Protein AF-A0A961SUR0-F1 (afdb_monomer_lite)

Radius of gyration: 19.62 Å; chains: 1; bounding box: 38×16×64 Å

pLDDT: mean 96.14, std 4.69, range [65.31, 98.56]

Secondary structure (DSSP, 8-state):
-THHHHHHHHHHHHHHHHHHHHHHHHHHHHHHHHHHHTT-TTHHHHHHHHHHHHHIIIIITTHHHHHHHHHHH-STTTSSS-GGG-

Sequence (86 aa):
KPDNAGAGATDYMHLFGLVVLGFMWGKSVKAAYEKLDAGDDRADFLNAKIVTARFFMERLMPETALRKARIEAGADSVMALDAAAF

Structure (mmCIF, N/CA/C/O backbone):
data_AF-A0A961SUR0-F1
#
_entr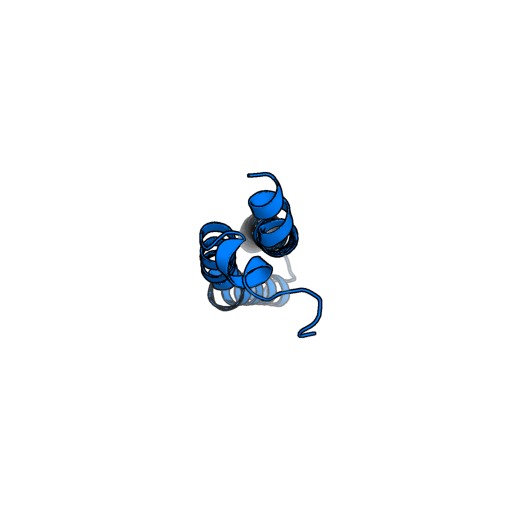y.id   AF-A0A961SUR0-F1
#
loop_
_atom_site.group_PDB
_atom_site.id
_atom_site.type_symbol
_atom_site.label_atom_id
_atom_site.label_alt_id
_atom_site.label_comp_id
_atom_site.label_asym_id
_atom_site.label_entity_id
_atom_site.label_seq_id
_atom_site.pdbx_PDB_ins_code
_atom_site.Cartn_x
_atom_site.Cartn_y
_atom_site.Cartn_z
_atom_site.occupancy
_atom_site.B_iso_or_equiv
_atom_site.auth_seq_id
_atom_site.auth_comp_id
_atom_site.auth_asym_id
_atom_site.auth_atom_id
_atom_site.pdbx_PDB_model_num
ATOM 1 N N . LYS A 1 1 ? 20.307 5.429 -18.636 1.00 65.31 1 LYS A N 1
ATOM 2 C CA . LYS A 1 1 ? 19.094 5.202 -19.457 1.00 65.31 1 LYS A CA 1
ATOM 3 C C . LYS A 1 1 ? 17.939 6.014 -18.858 1.00 65.31 1 LYS A C 1
ATOM 5 O O . LYS A 1 1 ? 17.321 5.517 -17.922 1.00 65.31 1 LYS A O 1
ATOM 10 N N . PRO A 1 2 ? 17.718 7.269 -19.290 1.00 82.00 2 PRO A N 1
ATOM 11 C CA . PRO A 1 2 ? 16.658 8.129 -18.745 1.00 82.00 2 PRO A CA 1
ATOM 12 C C . PRO A 1 2 ? 15.245 7.579 -19.006 1.00 82.00 2 PRO A C 1
ATOM 14 O O . PRO A 1 2 ? 14.375 7.729 -18.153 1.00 82.00 2 PRO A O 1
ATOM 17 N N . ASP A 1 3 ? 15.044 6.845 -20.102 1.00 89.75 3 ASP A N 1
ATOM 18 C CA . ASP A 1 3 ? 13.730 6.305 -20.486 1.00 89.75 3 ASP A CA 1
ATOM 19 C C . ASP A 1 3 ? 13.165 5.307 -19.467 1.00 89.75 3 ASP A C 1
ATOM 21 O O . ASP A 1 3 ? 11.956 5.247 -19.271 1.00 89.75 3 ASP A O 1
ATOM 25 N N . ASN A 1 4 ? 14.026 4.591 -18.729 1.00 90.94 4 ASN A N 1
ATOM 26 C CA . ASN A 1 4 ? 13.597 3.704 -17.638 1.00 90.94 4 ASN A CA 1
ATOM 27 C C . ASN A 1 4 ? 12.892 4.471 -16.512 1.00 90.94 4 ASN A C 1
ATOM 29 O O . ASN A 1 4 ? 11.932 3.969 -15.932 1.00 90.94 4 ASN A O 1
ATOM 33 N N . ALA A 1 5 ? 13.360 5.684 -16.202 1.00 88.56 5 ALA A N 1
ATOM 34 C CA . ALA A 1 5 ? 12.722 6.518 -15.191 1.00 88.56 5 ALA A CA 1
ATOM 35 C C . ALA A 1 5 ? 11.348 7.001 -15.673 1.00 88.56 5 ALA A C 1
ATOM 37 O O . ALA A 1 5 ? 10.395 6.989 -14.898 1.00 88.56 5 ALA A O 1
ATOM 38 N N . GLY A 1 6 ? 11.234 7.366 -16.956 1.00 91.25 6 GLY A N 1
ATOM 39 C CA . GLY A 1 6 ? 9.962 7.742 -17.575 1.00 91.25 6 GLY A CA 1
ATOM 40 C C . GLY A 1 6 ? 8.959 6.587 -17.613 1.00 91.25 6 GLY A C 1
ATOM 41 O O . GLY A 1 6 ? 7.823 6.751 -17.178 1.00 91.25 6 GLY A O 1
ATOM 42 N N . ALA A 1 7 ? 9.396 5.402 -18.046 1.00 94.19 7 ALA A N 1
ATOM 43 C CA . ALA A 1 7 ? 8.558 4.208 -18.153 1.00 94.19 7 ALA A CA 1
ATOM 44 C C . ALA A 1 7 ? 7.991 3.742 -16.798 1.00 94.19 7 ALA A C 1
ATOM 46 O O . ALA A 1 7 ? 6.858 3.273 -16.732 1.00 94.19 7 ALA A O 1
ATOM 47 N N . GLY A 1 8 ? 8.749 3.901 -15.706 1.00 95.81 8 GLY A N 1
ATOM 48 C CA . GLY A 1 8 ? 8.324 3.499 -14.360 1.00 95.81 8 GLY A CA 1
ATOM 49 C C . GLY A 1 8 ? 7.599 4.578 -13.543 1.00 95.81 8 GLY A C 1
ATOM 50 O O . GLY A 1 8 ? 7.088 4.275 -12.463 1.00 95.81 8 GLY A O 1
ATOM 51 N N . ALA A 1 9 ? 7.548 5.832 -14.008 1.00 96.25 9 ALA A N 1
ATOM 52 C CA . ALA A 1 9 ? 7.121 6.971 -13.187 1.00 96.25 9 ALA A CA 1
ATOM 53 C C . ALA A 1 9 ? 5.689 6.826 -12.640 1.00 96.25 9 ALA A C 1
ATOM 55 O O . ALA A 1 9 ? 5.438 7.058 -11.454 1.00 96.25 9 ALA A O 1
ATOM 56 N N . THR A 1 10 ? 4.744 6.406 -13.484 1.00 96.88 10 THR A N 1
ATOM 57 C CA . THR A 1 10 ? 3.336 6.257 -13.090 1.00 96.88 10 THR A CA 1
ATOM 58 C C . THR A 1 10 ? 3.131 5.103 -12.113 1.00 96.88 10 THR A C 1
ATOM 60 O O . THR A 1 10 ? 2.372 5.249 -11.152 1.00 96.88 10 THR A O 1
ATOM 63 N N . ASP A 1 11 ? 3.803 3.968 -12.314 1.00 97.94 11 ASP A N 1
ATOM 64 C CA . ASP A 1 11 ? 3.727 2.846 -11.375 1.00 97.94 11 ASP A CA 1
ATOM 65 C C . ASP A 1 11 ? 4.363 3.200 -10.030 1.00 97.94 11 ASP A C 1
ATOM 67 O O . ASP A 1 11 ? 3.801 2.861 -8.987 1.00 97.94 11 ASP A O 1
ATOM 71 N N . TYR A 1 12 ? 5.462 3.961 -10.034 1.00 97.88 12 TYR A N 1
ATOM 72 C CA . TYR A 1 12 ? 6.075 4.467 -8.808 1.00 97.88 12 TYR A CA 1
ATOM 73 C C . TYR A 1 12 ? 5.135 5.400 -8.039 1.00 97.88 12 TYR A C 1
ATOM 75 O O . TYR A 1 12 ? 4.947 5.218 -6.837 1.00 97.88 12 TYR A O 1
ATOM 83 N N . MET A 1 13 ? 4.494 6.357 -8.720 1.00 98.25 13 MET A N 1
ATOM 84 C CA . MET A 1 13 ? 3.541 7.284 -8.097 1.00 98.25 13 MET A CA 1
ATOM 85 C C . MET A 1 13 ? 2.433 6.533 -7.345 1.00 98.25 13 MET A C 1
ATOM 87 O O . MET A 1 13 ? 2.145 6.837 -6.187 1.00 98.25 13 MET A O 1
ATOM 91 N N . HIS A 1 14 ? 1.828 5.529 -7.980 1.00 98.44 14 HIS A N 1
ATOM 92 C CA . HIS A 1 14 ? 0.765 4.751 -7.352 1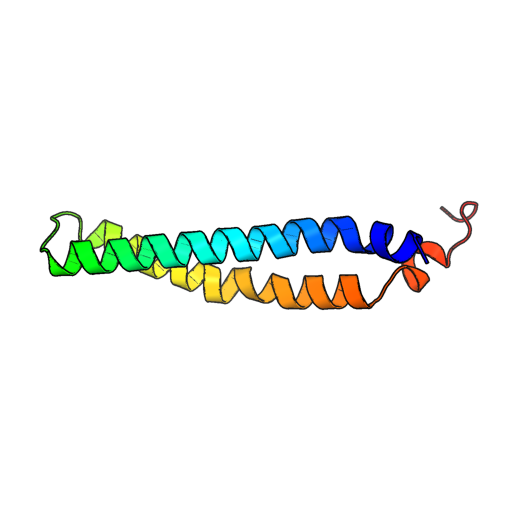.00 98.44 14 HIS A CA 1
ATOM 93 C C . HIS A 1 14 ? 1.283 3.829 -6.246 1.00 98.44 14 HIS A C 1
ATOM 95 O O . HIS A 1 14 ? 0.648 3.733 -5.198 1.00 98.44 14 HIS A O 1
ATOM 101 N N . LEU A 1 15 ? 2.432 3.172 -6.446 1.00 98.56 15 LEU A N 1
ATOM 102 C CA . LEU A 1 15 ? 3.065 2.346 -5.416 1.00 98.56 15 LEU A CA 1
ATOM 103 C C . LEU A 1 15 ? 3.312 3.179 -4.158 1.00 98.56 15 LEU A C 1
ATOM 105 O O . LEU A 1 15 ? 2.931 2.773 -3.062 1.00 98.56 15 LEU A O 1
ATOM 109 N N . PHE A 1 16 ? 3.890 4.368 -4.319 1.00 98.44 16 PHE A N 1
ATOM 110 C CA . PHE A 1 16 ? 4.136 5.279 -3.211 1.00 98.44 16 PHE A CA 1
ATOM 111 C C . PHE A 1 16 ? 2.828 5.721 -2.540 1.00 98.44 16 PHE A C 1
ATOM 113 O O . PHE A 1 16 ? 2.727 5.698 -1.314 1.00 98.44 16 PHE A O 1
ATOM 120 N N . GLY A 1 17 ? 1.794 6.037 -3.327 1.00 98.44 17 GLY A N 1
ATOM 121 C CA . GLY A 1 17 ? 0.459 6.348 -2.810 1.00 98.44 17 GLY A CA 1
ATOM 122 C C . GLY A 1 17 ? -0.133 5.227 -1.947 1.00 98.44 17 GLY A C 1
ATOM 123 O O . GLY A 1 17 ? -0.636 5.494 -0.855 1.00 98.44 17 GLY A O 1
ATOM 124 N N . LEU A 1 18 ? -0.016 3.968 -2.382 1.00 98.50 18 LEU A N 1
ATOM 125 C CA . LEU A 1 18 ? -0.466 2.800 -1.614 1.00 98.50 18 LEU A CA 1
ATOM 126 C C . LEU A 1 18 ? 0.282 2.669 -0.282 1.00 98.50 18 LEU A C 1
ATOM 128 O O . LEU A 1 18 ? -0.350 2.435 0.748 1.00 98.50 18 LEU A O 1
ATOM 132 N N . VAL A 1 19 ? 1.601 2.882 -0.279 1.00 98.38 19 VAL A N 1
ATOM 133 C CA . VAL A 1 19 ? 2.421 2.849 0.944 1.00 98.38 19 VAL A CA 1
ATOM 134 C C . VAL A 1 19 ? 2.001 3.951 1.921 1.00 98.38 19 VAL A C 1
ATOM 136 O O . VAL A 1 19 ? 1.804 3.679 3.107 1.00 98.38 19 VAL A O 1
ATOM 139 N N . VAL A 1 20 ? 1.801 5.181 1.437 1.00 98.50 20 VAL A N 1
ATOM 140 C CA . VAL A 1 20 ? 1.347 6.308 2.269 1.00 98.50 20 VAL A CA 1
ATOM 141 C C . VAL A 1 20 ? -0.033 6.028 2.870 1.00 98.50 20 VAL A C 1
ATOM 143 O O . VAL A 1 20 ? -0.235 6.231 4.071 1.00 98.50 20 VAL A O 1
ATOM 146 N N . LEU A 1 21 ? -0.974 5.513 2.074 1.00 98.12 21 LEU A N 1
ATOM 147 C CA . LEU A 1 21 ? -2.297 5.123 2.565 1.00 98.12 21 LEU A CA 1
ATOM 148 C C . LEU A 1 21 ? -2.214 3.982 3.584 1.00 98.12 21 LEU A C 1
ATOM 150 O O . LEU A 1 21 ? -2.881 4.045 4.615 1.00 98.12 21 LEU A O 1
ATOM 154 N N . GLY A 1 22 ? -1.364 2.980 3.352 1.00 98.38 22 GLY A N 1
ATOM 155 C CA . GLY A 1 22 ? -1.099 1.908 4.311 1.00 98.38 22 GLY A CA 1
ATOM 156 C C . GLY A 1 22 ? -0.600 2.441 5.653 1.00 98.38 22 GLY A C 1
ATOM 157 O O . GLY A 1 22 ? -1.117 2.068 6.707 1.00 98.38 22 GLY A O 1
ATOM 158 N N . PHE A 1 23 ? 0.345 3.379 5.626 1.00 98.44 23 PHE A N 1
ATOM 159 C CA . PHE A 1 23 ? 0.841 4.026 6.837 1.00 98.44 23 PHE A CA 1
ATOM 160 C C . PHE A 1 23 ? -0.266 4.795 7.581 1.00 98.44 23 PHE A C 1
ATOM 162 O O . PHE A 1 23 ? -0.393 4.675 8.803 1.00 98.44 23 PHE A O 1
ATOM 169 N N . MET A 1 24 ? -1.122 5.533 6.864 1.00 98.50 24 MET A N 1
ATOM 170 C CA . MET A 1 24 ? -2.268 6.231 7.466 1.00 98.50 24 MET A CA 1
ATOM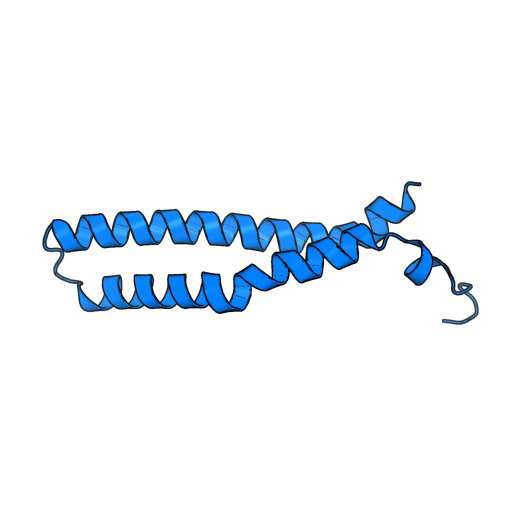 171 C C . MET A 1 24 ? -3.309 5.271 8.054 1.00 98.50 24 MET A C 1
ATOM 173 O O . MET A 1 24 ? -3.839 5.535 9.138 1.00 98.50 24 MET A O 1
ATOM 177 N N . TRP A 1 25 ? -3.576 4.139 7.399 1.00 98.38 25 TRP A N 1
ATOM 178 C CA . TRP A 1 25 ? -4.414 3.078 7.957 1.00 98.38 25 TRP A CA 1
ATOM 179 C C . TRP A 1 25 ? -3.826 2.510 9.246 1.00 98.38 25 TRP A C 1
ATOM 181 O O . TRP A 1 25 ? -4.552 2.399 10.230 1.00 98.38 25 TRP A O 1
ATOM 191 N N . GLY A 1 26 ? -2.517 2.238 9.287 1.00 98.06 26 GLY A N 1
ATOM 192 C CA . GLY A 1 26 ? -1.833 1.784 10.501 1.00 98.06 26 GLY A CA 1
ATOM 193 C C . GLY A 1 26 ? -1.995 2.764 11.668 1.00 98.06 26 GLY A C 1
ATOM 194 O O . GLY A 1 26 ? -2.380 2.365 12.767 1.00 98.06 26 GLY A O 1
ATOM 195 N N . LYS A 1 27 ? -1.802 4.067 11.418 1.00 98.50 27 LYS A N 1
ATOM 196 C CA . LYS A 1 27 ? -2.054 5.114 12.426 1.00 98.50 27 LYS A CA 1
ATOM 197 C C . LYS A 1 27 ? -3.513 5.144 12.888 1.00 98.50 27 LYS A C 1
ATOM 199 O O . LYS A 1 27 ? -3.771 5.288 14.079 1.00 98.50 27 LYS A O 1
ATOM 204 N N . SER A 1 28 ? -4.456 5.003 11.957 1.00 98.00 28 SER A N 1
ATOM 205 C CA . SER A 1 28 ? -5.892 5.033 12.258 1.00 98.00 28 SER A CA 1
ATOM 206 C C . SER A 1 28 ? -6.322 3.836 13.104 1.00 98.00 28 SER A C 1
ATOM 208 O O . SER A 1 28 ? -7.080 4.000 14.054 1.00 98.00 28 SER A O 1
ATOM 210 N N . VAL A 1 29 ? -5.815 2.643 12.788 1.00 98.44 29 VAL A N 1
ATOM 211 C CA . VAL A 1 29 ? -6.094 1.409 13.536 1.00 98.44 29 VAL A CA 1
ATOM 212 C C . VAL A 1 29 ? -5.514 1.477 14.942 1.00 98.44 29 VAL A C 1
ATOM 214 O O . VAL A 1 29 ? -6.206 1.123 15.890 1.00 98.44 29 VAL A O 1
ATOM 217 N N . LYS A 1 30 ? -4.288 1.992 15.099 1.00 98.44 30 LYS A N 1
ATOM 218 C CA . LYS A 1 30 ? -3.700 2.220 16.424 1.00 98.44 30 LYS A CA 1
ATOM 219 C C . LYS A 1 30 ? -4.604 3.107 17.288 1.00 98.44 30 LYS A C 1
ATOM 221 O O . LYS A 1 30 ? -4.967 2.713 18.389 1.00 98.44 30 LYS A O 1
ATOM 226 N N . ALA A 1 31 ? -5.021 4.256 16.757 1.00 98.25 31 ALA A N 1
ATOM 227 C CA . ALA A 1 31 ? -5.911 5.167 17.474 1.00 98.25 31 ALA A CA 1
ATOM 228 C C . ALA A 1 31 ? -7.296 4.550 17.755 1.00 98.25 31 ALA A C 1
ATOM 230 O O . ALA A 1 31 ? -7.922 4.872 18.762 1.00 98.25 31 ALA A O 1
ATOM 231 N N . ALA A 1 32 ? -7.791 3.673 16.873 1.00 98.38 32 ALA A N 1
ATOM 232 C CA . ALA A 1 32 ? -9.051 2.968 17.085 1.00 98.38 32 ALA A CA 1
ATOM 233 C C . ALA A 1 32 ? -8.966 1.989 18.263 1.00 98.38 32 ALA A C 1
ATOM 235 O O . ALA A 1 32 ? -9.869 1.990 19.094 1.00 98.38 32 ALA A O 1
ATOM 236 N N . TYR A 1 33 ? -7.880 1.217 18.371 1.00 98.50 33 TYR A N 1
ATOM 237 C CA . TYR A 1 33 ? -7.653 0.339 19.522 1.00 98.50 33 TYR A CA 1
ATOM 238 C C . TYR A 1 33 ? -7.530 1.127 20.829 1.00 98.50 33 TYR A C 1
ATOM 240 O O . TYR A 1 33 ? -8.239 0.820 21.778 1.00 98.50 33 TYR A O 1
ATOM 248 N N . GLU A 1 34 ? -6.740 2.205 20.851 1.00 98.44 34 GLU A N 1
ATOM 249 C CA . GLU A 1 34 ? -6.593 3.058 22.043 1.00 98.44 34 GLU A CA 1
ATOM 250 C C . GLU A 1 34 ? -7.942 3.614 22.540 1.00 98.44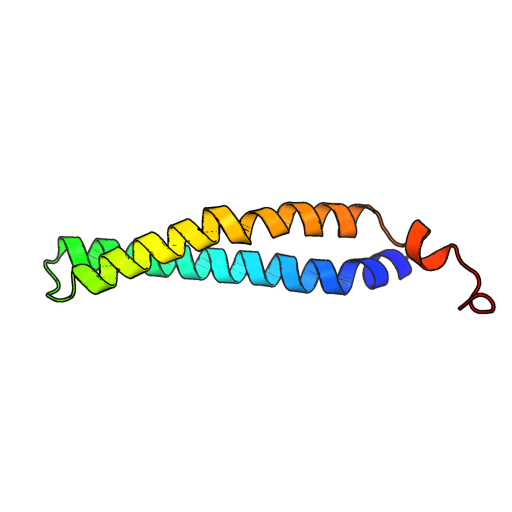 34 GLU A C 1
ATOM 252 O O . GLU A 1 34 ? -8.189 3.696 23.741 1.00 98.44 34 GLU A O 1
ATOM 257 N N . LYS A 1 35 ? -8.845 3.974 21.618 1.00 98.31 35 LYS A N 1
ATOM 258 C CA . LYS A 1 35 ? -10.199 4.446 21.948 1.00 98.31 35 LYS A CA 1
ATOM 259 C C . LYS A 1 35 ? -11.116 3.332 22.447 1.00 98.31 35 LYS A C 1
ATOM 261 O O . LYS A 1 35 ? -11.900 3.572 23.361 1.00 98.31 35 LYS A O 1
ATOM 266 N N . LEU A 1 36 ? -11.033 2.143 21.852 1.00 98.12 36 LEU A N 1
ATOM 267 C CA . LEU A 1 36 ? -11.788 0.976 22.310 1.00 98.12 36 LEU A CA 1
ATOM 268 C C . LEU A 1 36 ? -11.383 0.596 23.740 1.00 98.12 36 LEU A C 1
ATOM 270 O O . LEU A 1 36 ? -12.258 0.408 24.581 1.00 98.12 36 LEU A O 1
ATOM 274 N N . ASP A 1 37 ? -10.082 0.582 24.036 1.00 97.88 37 ASP A N 1
ATOM 275 C CA . ASP A 1 37 ? -9.553 0.283 25.373 1.00 97.88 37 ASP A CA 1
ATOM 276 C C . ASP A 1 37 ? -9.975 1.333 26.416 1.00 97.88 37 ASP A C 1
ATOM 278 O O . ASP A 1 37 ? -10.195 1.010 27.582 1.00 97.88 37 ASP A O 1
ATOM 282 N N . ALA A 1 38 ? -10.135 2.591 25.994 1.00 97.94 38 ALA A N 1
ATOM 283 C CA . ALA A 1 38 ? -10.627 3.683 26.833 1.00 97.94 38 ALA A CA 1
ATOM 284 C C . ALA A 1 38 ? -12.161 3.702 27.013 1.00 97.94 38 ALA A C 1
ATOM 286 O O . ALA A 1 38 ? -12.672 4.572 27.719 1.00 97.94 38 ALA A O 1
ATOM 287 N N . GLY A 1 39 ? -12.899 2.780 26.386 1.00 96.81 39 GLY A N 1
ATOM 288 C CA . GLY A 1 39 ? -14.358 2.699 26.493 1.00 96.81 39 GLY A CA 1
ATOM 289 C C . GLY A 1 39 ? -15.120 3.766 25.696 1.00 96.81 39 GLY A C 1
ATOM 290 O O . GLY A 1 39 ? -16.180 4.204 26.138 1.00 96.81 39 GLY A O 1
ATOM 291 N N . ASP A 1 40 ? -14.593 4.206 24.545 1.00 96.50 40 ASP A N 1
ATOM 292 C CA . ASP A 1 40 ? -15.293 5.116 23.620 1.00 96.50 40 ASP A CA 1
ATOM 293 C C . ASP A 1 40 ? -16.645 4.504 23.189 1.00 96.50 40 ASP A C 1
ATOM 295 O O . ASP A 1 40 ? -16.745 3.320 22.856 1.00 96.50 40 ASP A O 1
ATOM 299 N N . ASP A 1 41 ? -17.699 5.317 23.178 1.00 96.19 41 ASP A N 1
ATOM 300 C CA . ASP A 1 41 ? -19.089 4.907 22.940 1.00 96.19 41 ASP A CA 1
ATOM 301 C C . ASP A 1 41 ? -19.368 4.478 21.488 1.00 96.19 41 ASP A C 1
ATOM 303 O O . ASP A 1 41 ? -20.412 3.902 21.182 1.00 96.19 41 ASP A O 1
ATOM 307 N N . ARG A 1 42 ? -18.416 4.705 20.577 1.00 97.31 42 ARG A N 1
ATOM 308 C CA . ARG A 1 42 ? -18.522 4.383 19.145 1.00 97.31 42 ARG A CA 1
ATOM 309 C C . ARG A 1 42 ? -17.842 3.065 18.775 1.00 97.31 42 ARG A C 1
ATOM 311 O O . ARG A 1 42 ? -17.228 2.967 17.707 1.00 97.31 42 ARG A O 1
ATOM 318 N N . ALA A 1 43 ? -17.941 2.052 19.631 1.00 97.31 43 ALA A N 1
ATOM 319 C CA . ALA A 1 43 ? -17.260 0.772 19.441 1.00 97.31 43 ALA A CA 1
ATOM 320 C C . ALA A 1 43 ? -17.518 0.145 18.055 1.00 97.31 43 ALA A C 1
ATOM 322 O O . ALA A 1 43 ? -16.576 -0.276 17.381 1.00 97.31 43 ALA A O 1
ATOM 323 N N . ASP A 1 44 ? -18.764 0.164 17.574 1.00 98.19 44 ASP A N 1
ATOM 324 C CA . ASP A 1 44 ? -19.132 -0.400 16.267 1.00 98.19 44 ASP A CA 1
ATOM 325 C C . ASP A 1 44 ? -18.426 0.300 15.098 1.00 98.19 44 ASP A C 1
ATOM 327 O O . ASP A 1 44 ? -17.906 -0.349 14.189 1.00 98.19 44 ASP A O 1
ATOM 331 N N . PHE A 1 45 ? -18.338 1.632 15.138 1.00 97.94 45 PHE A N 1
ATOM 332 C CA . PHE A 1 45 ? -17.640 2.414 14.116 1.00 97.94 45 PHE A CA 1
ATOM 333 C C . PHE A 1 45 ? -16.132 2.135 14.117 1.00 97.94 45 PHE A C 1
ATOM 335 O O . PHE A 1 45 ? -15.522 1.987 13.054 1.00 97.94 45 PHE A O 1
ATOM 342 N N . LEU A 1 46 ? -15.521 2.050 15.302 1.00 98.50 46 LEU A N 1
ATOM 343 C CA . LEU A 1 46 ? -14.092 1.771 15.449 1.00 98.50 46 LEU A CA 1
ATOM 344 C C . LEU A 1 46 ? -13.753 0.357 14.957 1.00 98.50 46 LEU A C 1
ATOM 346 O O . LEU A 1 46 ? -12.809 0.184 14.182 1.00 98.50 46 LEU A O 1
ATOM 350 N N . ASN A 1 47 ? -14.577 -0.634 15.300 1.00 98.25 47 ASN A N 1
ATOM 351 C CA . ASN A 1 47 ? -14.449 -1.997 14.786 1.00 98.25 47 ASN A CA 1
ATOM 352 C C . ASN A 1 47 ? -14.614 -2.050 13.260 1.00 98.25 47 ASN A C 1
ATOM 354 O O . ASN A 1 47 ? -13.790 -2.658 12.571 1.00 98.25 47 ASN A O 1
ATOM 358 N N . ALA A 1 48 ? -15.603 -1.348 12.696 1.00 98.31 48 ALA A N 1
ATOM 359 C CA . ALA A 1 48 ? -15.770 -1.246 11.246 1.00 98.31 48 ALA A CA 1
ATOM 360 C C . ALA A 1 48 ? -14.540 -0.615 10.562 1.00 98.31 48 ALA A C 1
ATOM 362 O O . ALA A 1 48 ? -14.112 -1.072 9.495 1.00 98.31 48 ALA A O 1
ATOM 363 N N . LYS A 1 49 ? -13.913 0.392 11.186 1.00 97.81 49 LYS A N 1
ATOM 364 C CA . LYS A 1 49 ? -12.661 0.993 10.697 1.00 97.81 49 LYS A CA 1
ATOM 365 C C . LYS A 1 49 ? -11.501 0.002 10.689 1.00 97.81 49 LYS A C 1
ATOM 367 O O . LYS A 1 49 ? -10.769 -0.038 9.700 1.00 97.81 49 LYS A O 1
ATOM 372 N N . ILE A 1 50 ? -11.359 -0.815 11.730 1.00 98.50 50 ILE A N 1
ATOM 373 C CA . ILE A 1 50 ? -10.327 -1.859 11.808 1.00 98.50 50 ILE A CA 1
ATOM 374 C C . ILE A 1 50 ? -10.538 -2.913 10.712 1.00 98.50 50 ILE A C 1
ATOM 376 O O . ILE A 1 50 ? -9.593 -3.277 10.010 1.00 98.50 50 ILE A O 1
ATOM 380 N N . VAL A 1 51 ? -11.779 -3.363 10.508 1.00 98.56 51 VAL A N 1
ATOM 381 C CA . VAL A 1 51 ? -12.125 -4.313 9.437 1.00 98.56 51 VAL A CA 1
ATOM 382 C C . VAL A 1 51 ? -11.809 -3.735 8.055 1.00 98.56 51 VAL A C 1
ATOM 384 O O . VAL A 1 51 ? -11.204 -4.413 7.227 1.00 98.56 51 VAL A O 1
ATOM 387 N N . THR A 1 52 ? -12.153 -2.468 7.819 1.00 98.31 52 THR A N 1
ATOM 388 C CA . THR A 1 52 ? -11.867 -1.784 6.548 1.00 98.31 52 THR A CA 1
ATOM 389 C C . THR A 1 52 ? -10.362 -1.663 6.296 1.00 98.31 52 THR A C 1
ATOM 391 O O . THR A 1 52 ? -9.898 -1.906 5.183 1.00 98.31 52 THR A O 1
ATOM 394 N N . ALA A 1 53 ? -9.579 -1.334 7.328 1.00 98.50 53 ALA A N 1
ATOM 395 C CA . ALA A 1 53 ? -8.124 -1.264 7.220 1.00 98.50 53 ALA A CA 1
ATOM 396 C C . ALA A 1 53 ? -7.518 -2.625 6.853 1.00 98.50 53 ALA A C 1
ATOM 398 O O . ALA A 1 53 ? -6.648 -2.700 5.988 1.00 98.50 53 ALA A O 1
ATOM 399 N N . ARG A 1 54 ? -8.012 -3.710 7.463 1.00 98.38 54 ARG A N 1
ATOM 400 C CA . ARG A 1 54 ? -7.588 -5.073 7.125 1.00 98.38 54 ARG A CA 1
ATOM 401 C C . ARG A 1 54 ? -7.897 -5.412 5.668 1.00 98.38 54 ARG A C 1
ATOM 403 O O . ARG A 1 54 ? -7.007 -5.876 4.965 1.00 98.38 54 ARG A O 1
ATOM 410 N N . PHE A 1 55 ? -9.102 -5.096 5.190 1.00 98.50 55 PHE A N 1
ATOM 411 C CA . PHE A 1 55 ? -9.445 -5.249 3.773 1.00 98.50 55 PHE A CA 1
ATOM 412 C C . PHE A 1 55 ? -8.461 -4.497 2.867 1.00 98.50 55 PHE A C 1
ATOM 414 O O . PHE A 1 55 ? -7.980 -5.065 1.891 1.00 98.50 55 PHE A O 1
ATOM 421 N N . PHE A 1 56 ? -8.114 -3.249 3.198 1.00 98.56 56 PHE A N 1
ATOM 422 C CA . PHE A 1 56 ? -7.142 -2.478 2.422 1.00 98.56 56 PHE A CA 1
ATOM 423 C C . PHE A 1 56 ? -5.773 -3.169 2.364 1.00 98.56 56 PHE A C 1
ATOM 425 O O . PHE A 1 56 ? -5.190 -3.306 1.288 1.00 98.56 56 PHE A O 1
ATOM 432 N N . MET A 1 57 ? -5.284 -3.653 3.507 1.00 98.44 57 MET A N 1
ATOM 433 C CA . MET A 1 57 ? -4.003 -4.357 3.588 1.00 98.44 57 MET A CA 1
ATOM 434 C C . MET A 1 57 ? -4.008 -5.681 2.820 1.00 98.44 57 MET A C 1
ATOM 436 O O . MET A 1 57 ? -3.029 -6.008 2.161 1.00 98.44 57 MET A O 1
ATOM 440 N N . GLU A 1 58 ? -5.103 -6.433 2.865 1.00 98.31 58 GLU A N 1
ATOM 441 C CA . GLU A 1 58 ? -5.189 -7.746 2.220 1.00 98.31 58 GLU A CA 1
ATOM 442 C C . GLU A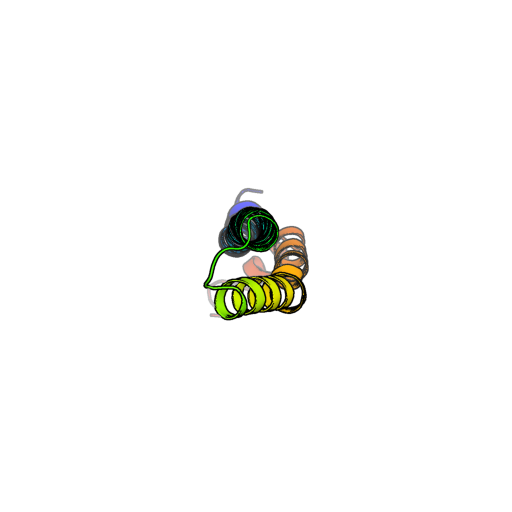 1 58 ? -5.503 -7.660 0.722 1.00 98.31 58 GLU A C 1
ATOM 444 O O . GLU A 1 58 ? -5.076 -8.521 -0.045 1.00 98.31 58 GLU A O 1
ATOM 449 N N . ARG A 1 59 ? -6.271 -6.652 0.288 1.00 98.12 59 ARG A N 1
ATOM 450 C CA . ARG A 1 59 ? -6.811 -6.586 -1.080 1.00 98.12 59 ARG A CA 1
ATOM 451 C C . ARG A 1 59 ? -6.188 -5.515 -1.959 1.00 98.12 59 ARG A C 1
ATOM 453 O O . ARG A 1 59 ? -6.113 -5.734 -3.162 1.00 98.12 59 ARG A O 1
ATOM 460 N N . LEU A 1 60 ? -5.743 -4.392 -1.394 1.00 98.00 60 LEU A N 1
ATOM 461 C CA . LEU A 1 60 ? -5.177 -3.282 -2.168 1.00 98.00 60 LEU A CA 1
ATOM 462 C C . LEU A 1 60 ? -3.651 -3.239 -2.059 1.00 98.00 60 LEU A C 1
ATOM 464 O O . LEU A 1 60 ? -2.970 -3.057 -3.063 1.00 98.00 60 LEU A O 1
ATOM 468 N N . MET A 1 61 ? -3.089 -3.472 -0.870 1.00 98.25 61 MET A N 1
ATOM 469 C CA . MET A 1 61 ? -1.634 -3.433 -0.676 1.00 98.25 61 MET A CA 1
ATOM 470 C C . MET A 1 61 ? -0.826 -4.362 -1.604 1.00 98.25 61 MET A C 1
ATOM 472 O O . MET A 1 61 ? 0.253 -3.941 -2.033 1.00 98.25 61 MET A O 1
ATOM 476 N N . PRO A 1 62 ? -1.294 -5.574 -1.983 1.00 98.38 62 PRO A N 1
ATOM 477 C CA . PRO A 1 62 ? -0.550 -6.437 -2.906 1.00 98.38 62 PRO A CA 1
ATOM 478 C C . PRO A 1 62 ? -0.262 -5.805 -4.276 1.00 98.38 62 PRO A C 1
ATOM 480 O O . PRO A 1 62 ? 0.690 -6.200 -4.947 1.00 98.38 62 PRO A O 1
ATOM 483 N N . GLU A 1 63 ? -1.019 -4.781 -4.681 1.00 98.38 63 GLU A N 1
ATOM 484 C CA . GLU A 1 63 ? -0.767 -4.024 -5.910 1.00 98.38 63 GLU A CA 1
ATOM 485 C C . GLU A 1 63 ? 0.620 -3.353 -5.917 1.00 98.38 63 GLU A C 1
ATOM 487 O O . GLU A 1 63 ? 1.210 -3.152 -6.977 1.00 98.38 63 GLU A O 1
ATOM 492 N N . THR A 1 64 ? 1.212 -3.086 -4.748 1.00 98.56 64 THR A N 1
ATOM 493 C CA . THR A 1 64 ? 2.603 -2.610 -4.651 1.00 98.56 64 THR A CA 1
ATOM 494 C C . THR A 1 64 ? 3.603 -3.584 -5.284 1.00 98.56 64 THR A C 1
ATOM 496 O O . THR A 1 64 ? 4.537 -3.142 -5.952 1.00 98.56 64 THR A O 1
ATOM 499 N N . ALA A 1 65 ? 3.389 -4.899 -5.154 1.00 98.44 65 ALA A N 1
ATOM 500 C CA . ALA A 1 65 ? 4.253 -5.913 -5.755 1.00 98.44 65 ALA A CA 1
ATOM 501 C C . ALA A 1 65 ? 4.111 -5.942 -7.284 1.00 98.44 65 ALA A C 1
ATOM 503 O O . ALA A 1 65 ? 5.114 -5.983 -7.996 1.00 98.44 65 ALA A O 1
ATOM 504 N N . LEU A 1 66 ? 2.874 -5.838 -7.787 1.00 98.19 66 LEU A N 1
ATOM 505 C CA . LEU A 1 66 ? 2.596 -5.691 -9.220 1.00 98.19 66 LEU A CA 1
ATOM 506 C C . LEU A 1 66 ? 3.324 -4.471 -9.799 1.00 98.19 66 LEU A C 1
ATOM 508 O O . LEU A 1 66 ? 3.999 -4.567 -10.822 1.00 98.19 66 LEU A O 1
ATOM 512 N N . ARG A 1 67 ? 3.195 -3.319 -9.140 1.00 98.38 67 ARG A N 1
ATOM 513 C CA . ARG A 1 67 ? 3.789 -2.059 -9.603 1.00 98.38 67 ARG A CA 1
ATOM 514 C C . ARG A 1 67 ? 5.307 -2.092 -9.549 1.00 98.38 67 ARG A C 1
ATOM 516 O O . ARG A 1 67 ? 5.951 -1.657 -10.497 1.00 98.38 67 ARG A O 1
ATOM 523 N N . LYS A 1 68 ? 5.882 -2.683 -8.498 1.00 98.19 68 LYS A N 1
ATOM 524 C CA . LYS A 1 68 ? 7.326 -2.928 -8.409 1.00 98.19 68 LYS A CA 1
ATOM 525 C C . LYS A 1 68 ? 7.820 -3.737 -9.609 1.00 98.19 68 LYS A C 1
ATOM 527 O O . LYS A 1 68 ? 8.784 -3.325 -10.243 1.00 98.19 68 LYS A O 1
ATOM 532 N N . ALA A 1 69 ? 7.132 -4.825 -9.958 1.00 98.19 69 ALA A N 1
ATOM 533 C CA . ALA A 1 69 ? 7.513 -5.652 -11.101 1.00 98.19 69 ALA A CA 1
ATOM 534 C C . ALA A 1 69 ? 7.495 -4.870 -12.428 1.00 98.19 69 ALA A C 1
ATOM 536 O O . ALA A 1 69 ? 8.396 -5.032 -13.246 1.00 98.19 69 ALA A O 1
ATOM 537 N N . ARG A 1 70 ? 6.514 -3.979 -12.634 1.00 97.25 70 ARG A N 1
ATOM 538 C CA . ARG A 1 70 ? 6.457 -3.107 -13.824 1.00 97.25 70 ARG A CA 1
ATOM 539 C C . ARG A 1 70 ? 7.590 -2.085 -13.870 1.00 97.25 70 ARG A C 1
ATOM 541 O O . ARG A 1 70 ? 8.173 -1.883 -14.927 1.00 97.25 70 ARG A O 1
ATOM 548 N N . ILE A 1 71 ? 7.937 -1.489 -12.730 1.00 96.44 71 ILE A N 1
ATOM 549 C CA . ILE A 1 71 ? 9.081 -0.571 -12.622 1.00 96.44 71 ILE A CA 1
ATOM 550 C C . ILE A 1 71 ? 10.387 -1.305 -12.966 1.00 96.44 71 ILE A C 1
ATOM 552 O O . ILE A 1 71 ? 11.216 -0.779 -13.705 1.00 96.44 71 ILE A O 1
ATOM 556 N N . GLU A 1 72 ? 10.563 -2.528 -12.457 1.00 96.12 72 GLU A N 1
ATOM 557 C CA . GLU A 1 72 ? 11.761 -3.345 -12.693 1.00 96.12 72 GLU A CA 1
ATOM 558 C C . GLU A 1 72 ? 11.881 -3.843 -14.142 1.00 96.12 72 GLU A C 1
ATOM 560 O O . GLU A 1 72 ? 12.996 -4.080 -14.603 1.00 96.12 72 GLU A O 1
ATOM 565 N N . ALA A 1 73 ? 10.770 -3.949 -14.881 1.00 96.06 73 ALA A N 1
ATOM 566 C CA . ALA A 1 73 ? 10.778 -4.332 -16.295 1.00 96.06 73 ALA A CA 1
ATOM 567 C C . ALA A 1 73 ? 11.440 -3.283 -17.214 1.00 96.06 73 ALA A C 1
ATOM 569 O O . ALA A 1 73 ? 11.902 -3.627 -18.302 1.00 96.06 73 ALA A O 1
ATOM 570 N N . GLY A 1 74 ? 11.524 -2.020 -16.778 1.00 93.94 74 GLY A N 1
ATOM 571 C CA . GLY A 1 74 ? 12.180 -0.945 -17.524 1.00 93.94 74 GLY A CA 1
ATOM 572 C C . GLY A 1 74 ? 11.466 -0.547 -18.822 1.00 93.94 74 GLY A C 1
ATOM 573 O O . GLY A 1 74 ? 10.306 -0.877 -19.059 1.00 93.94 74 GLY A O 1
ATOM 574 N N . ALA A 1 75 ? 12.170 0.212 -19.664 1.00 95.56 75 ALA A N 1
ATOM 575 C CA . ALA A 1 75 ? 11.606 0.833 -20.860 1.00 95.56 75 ALA A CA 1
ATOM 576 C C . ALA A 1 75 ? 11.671 -0.046 -22.119 1.00 95.56 75 ALA A C 1
ATOM 578 O O . ALA A 1 75 ? 11.029 0.281 -23.112 1.00 95.56 75 ALA A O 1
ATOM 579 N N . ASP A 1 76 ? 12.427 -1.147 -22.098 1.00 93.62 76 ASP A N 1
ATOM 580 C CA . ASP A 1 76 ? 12.762 -1.900 -23.313 1.00 93.62 76 ASP A CA 1
ATOM 581 C C . ASP A 1 76 ? 11.501 -2.359 -24.071 1.00 93.62 76 ASP A C 1
ATOM 583 O O . ASP A 1 76 ? 11.431 -2.205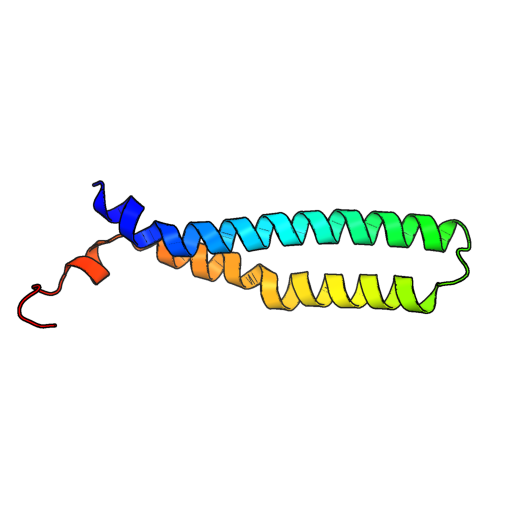 -25.284 1.00 93.62 76 ASP A O 1
ATOM 587 N N . SER A 1 77 ? 10.469 -2.843 -23.369 1.00 92.06 77 SER A N 1
ATOM 588 C CA . SER A 1 77 ? 9.216 -3.294 -24.001 1.00 92.06 77 SER A CA 1
ATOM 589 C C . SER A 1 77 ? 8.330 -2.158 -24.528 1.00 92.06 77 SER A C 1
ATOM 591 O O . SER A 1 77 ? 7.681 -2.322 -25.557 1.00 92.06 77 SER A O 1
ATOM 593 N N . VAL A 1 78 ? 8.310 -1.006 -23.852 1.00 91.00 78 VAL A N 1
ATOM 594 C CA . VAL A 1 78 ? 7.472 0.147 -24.231 1.00 91.00 78 VAL A CA 1
ATOM 595 C C . VAL A 1 78 ? 8.127 1.026 -25.297 1.00 91.00 78 VAL A C 1
ATOM 597 O O . VAL A 1 78 ? 7.423 1.729 -26.011 1.00 91.00 78 VAL A O 1
ATOM 600 N N . MET A 1 79 ? 9.453 0.949 -25.438 1.00 92.75 79 MET A N 1
ATOM 601 C CA . MET A 1 79 ? 10.232 1.673 -26.449 1.00 92.75 79 MET A CA 1
ATOM 602 C C . MET A 1 79 ? 10.634 0.790 -27.643 1.00 92.75 79 MET A C 1
ATOM 604 O O . MET A 1 79 ? 11.368 1.248 -28.514 1.00 92.75 79 MET A O 1
ATOM 608 N N . ALA A 1 80 ? 10.202 -0.478 -27.684 1.00 93.19 80 ALA A N 1
ATOM 609 C CA . ALA A 1 80 ? 10.592 -1.423 -28.735 1.00 93.19 80 ALA A CA 1
ATOM 610 C C . ALA A 1 80 ? 9.926 -1.151 -30.092 1.00 93.19 80 ALA A C 1
ATOM 612 O O . ALA A 1 80 ? 10.516 -1.454 -31.129 1.00 93.19 80 ALA A O 1
ATOM 613 N N . LEU A 1 81 ? 8.688 -0.649 -30.093 1.00 93.94 81 LEU A N 1
ATOM 614 C CA . LEU A 1 81 ? 7.931 -0.407 -31.318 1.00 93.94 81 LEU A CA 1
ATOM 615 C C . LEU A 1 81 ? 8.299 0.960 -31.904 1.00 93.94 81 LEU A C 1
ATOM 617 O O . LEU A 1 81 ? 8.366 1.952 -31.179 1.00 93.94 81 LEU A O 1
ATOM 621 N N . ASP A 1 82 ? 8.521 1.011 -33.218 1.00 92.81 82 ASP A N 1
ATOM 622 C CA . ASP A 1 82 ? 8.760 2.271 -33.917 1.00 92.81 82 ASP A CA 1
ATOM 623 C C . ASP A 1 82 ? 7.521 3.172 -33.855 1.00 92.81 82 ASP A C 1
ATOM 625 O O . ASP A 1 82 ? 6.387 2.701 -33.962 1.00 92.81 82 ASP A O 1
ATOM 629 N N . ALA A 1 83 ? 7.739 4.479 -33.722 1.00 90.00 83 ALA A N 1
ATOM 630 C CA . ALA A 1 83 ? 6.661 5.454 -33.626 1.00 90.00 83 ALA A CA 1
ATOM 631 C C . ALA A 1 83 ? 5.696 5.414 -34.830 1.00 90.00 83 ALA A C 1
ATOM 633 O O . ALA A 1 83 ? 4.511 5.677 -34.658 1.00 90.00 83 ALA A O 1
ATOM 634 N N . ALA A 1 84 ? 6.168 5.059 -36.030 1.00 94.19 84 ALA A N 1
ATOM 635 C CA . ALA A 1 84 ? 5.339 4.960 -37.232 1.00 94.19 84 ALA A CA 1
ATOM 636 C C . ALA A 1 84 ? 4.371 3.761 -37.230 1.00 94.19 84 ALA A C 1
ATOM 638 O O . ALA A 1 84 ? 3.545 3.646 -38.134 1.00 94.19 84 ALA A O 1
ATOM 639 N N . ALA A 1 85 ? 4.481 2.860 -36.251 1.00 92.69 85 ALA A N 1
ATOM 640 C CA . ALA A 1 85 ? 3.621 1.690 -36.111 1.00 92.69 85 ALA A CA 1
ATOM 641 C C . ALA A 1 85 ? 2.491 1.863 -35.070 1.00 92.69 85 ALA A C 1
ATOM 643 O O . ALA A 1 85 ? 1.821 0.875 -34.759 1.00 92.69 85 ALA A O 1
ATOM 644 N N . PHE A 1 86 ? 2.279 3.081 -34.546 1.00 82.50 86 PHE A N 1
ATOM 645 C CA . PHE A 1 86 ? 1.200 3.442 -33.609 1.00 82.50 86 PHE A CA 1
ATOM 646 C C . PHE A 1 86 ? 0.048 4.207 -34.271 1.00 82.50 86 PHE A C 1
ATOM 648 O O . PHE A 1 86 ? 0.296 4.943 -35.253 1.00 82.50 86 PHE A O 1
#

Foldseek 3Di:
DVQLCVQLVVLVVVLVVLVVVLVVLVVLLVVLVVCVVVVPPPVVVSVVSVVVSVCSVVPVNCSNVVSVVSSVVGCCVVPVDDPVVD